Protein AF-A0A3D5NQ67-F1 (afdb_monomer_lite)

pLDDT: mean 92.61, std 6.02, range [69.06, 98.5]

Sequence (127 aa):
MDELKKEFERNEKLLGYKEVRGSGYIITMEDGQKKADEAENSMDSWLRIIHNEDMLKILNELRQNGAEAISINGQRVTETSEIFCSWAFISINGEKLPAPFVIKVIGDPEKLEAYVESEFNQLRNMK

Radius of gyration: 16.76 Å; chains: 1; bounding box: 39×32×56 Å

Foldseek 3Di:
DVVVVVVVVVVCVQVVVDDDDADDDKDWAFFADDDPPDDPPDPVNVVRADALVLVVQQVVLLVVLFFPWKDKPNHTDHPPWDFHDPPQFTQTNNDTHHDGIIMDTHGDHVSNVCSVPDPDGSSNVND

Structure (mmCIF, N/CA/C/O backbone):
data_AF-A0A3D5NQ67-F1
#
_entry.id   AF-A0A3D5NQ67-F1
#
loop_
_atom_site.group_PDB
_atom_site.id
_atom_site.type_symbol
_atom_site.label_atom_id
_atom_site.label_alt_id
_atom_site.label_comp_id
_atom_site.label_asym_id
_atom_site.label_entity_id
_atom_site.label_seq_id
_atom_site.pdbx_PDB_ins_code
_atom_site.Cartn_x
_atom_site.Cartn_y
_atom_site.Cartn_z
_atom_site.occupancy
_atom_site.B_iso_or_equiv
_atom_site.auth_seq_id
_atom_site.auth_comp_id
_atom_site.auth_asym_id
_atom_site.auth_atom_id
_atom_site.pdbx_PDB_model_num
ATOM 1 N N . MET A 1 1 ? -20.278 -5.235 29.812 1.00 76.00 1 MET A N 1
ATOM 2 C CA . MET A 1 1 ? -20.769 -5.730 28.504 1.00 76.00 1 MET A CA 1
ATOM 3 C C . MET A 1 1 ? -20.480 -4.751 27.375 1.00 76.00 1 MET A C 1
ATOM 5 O O . MET A 1 1 ? -19.985 -5.194 26.349 1.00 76.00 1 MET A O 1
ATOM 9 N N . ASP A 1 2 ? -20.722 -3.449 27.546 1.00 91.06 2 ASP A N 1
ATOM 10 C CA . ASP A 1 2 ? -20.473 -2.470 26.470 1.00 91.06 2 ASP A CA 1
ATOM 11 C C . ASP A 1 2 ? -18.989 -2.239 26.165 1.00 91.06 2 ASP A C 1
ATOM 13 O O . ASP A 1 2 ? -18.620 -2.055 25.010 1.00 91.06 2 ASP A O 1
ATOM 17 N N . GLU A 1 3 ? -18.125 -2.304 27.175 1.00 95.06 3 GLU A N 1
ATOM 18 C CA . GLU A 1 3 ? -16.675 -2.173 26.996 1.00 95.06 3 GLU A CA 1
ATOM 19 C C . GLU A 1 3 ? -16.085 -3.336 26.185 1.00 95.06 3 GLU A C 1
ATOM 21 O O . GLU A 1 3 ? -15.393 -3.102 25.199 1.00 95.06 3 GLU A O 1
ATOM 26 N N . LEU A 1 4 ? -16.488 -4.574 26.499 1.00 95.94 4 LEU A N 1
ATOM 27 C CA . LEU A 1 4 ? -16.096 -5.771 25.747 1.00 95.94 4 LEU A CA 1
ATOM 28 C C . LEU A 1 4 ? -16.526 -5.695 24.273 1.00 95.94 4 LEU A C 1
ATOM 30 O O . LEU A 1 4 ? -15.774 -6.084 23.386 1.00 95.94 4 LEU A O 1
ATOM 34 N N . LYS A 1 5 ? -17.725 -5.163 23.993 1.00 95.06 5 LYS A N 1
ATOM 35 C CA . LYS A 1 5 ? -18.191 -4.959 22.612 1.00 95.06 5 LYS A CA 1
ATOM 36 C C . LYS A 1 5 ? -17.327 -3.941 21.869 1.00 95.06 5 LYS A C 1
ATOM 38 O O . LYS A 1 5 ? -16.939 -4.199 20.736 1.00 95.06 5 LYS A O 1
ATOM 43 N N . LYS A 1 6 ? -17.000 -2.810 22.502 1.00 95.62 6 LYS A N 1
ATOM 44 C CA . LYS A 1 6 ? -16.129 -1.786 21.901 1.00 95.62 6 LYS A CA 1
ATOM 45 C C . LYS A 1 6 ? -14.733 -2.329 21.614 1.00 95.62 6 LYS A C 1
ATOM 47 O O . LYS A 1 6 ? -14.169 -2.037 20.563 1.00 95.62 6 LYS A O 1
ATOM 52 N N . GLU A 1 7 ? -14.183 -3.111 22.536 1.00 95.88 7 GLU A N 1
ATOM 53 C CA . GLU A 1 7 ? -12.881 -3.749 22.363 1.00 95.88 7 GLU A CA 1
ATOM 54 C C . GLU A 1 7 ? -12.901 -4.767 21.218 1.00 95.88 7 GLU A C 1
ATOM 56 O O . GLU A 1 7 ? -12.027 -4.733 20.355 1.00 95.88 7 GLU A O 1
ATOM 61 N N . PHE A 1 8 ? -13.939 -5.604 21.147 1.00 96.06 8 PHE A N 1
ATOM 62 C CA . PHE A 1 8 ? -14.126 -6.550 20.049 1.00 96.06 8 PHE A CA 1
ATOM 63 C C . PHE A 1 8 ? -14.170 -5.838 18.692 1.00 96.06 8 PHE A C 1
ATOM 65 O O . PHE A 1 8 ? -13.386 -6.158 17.8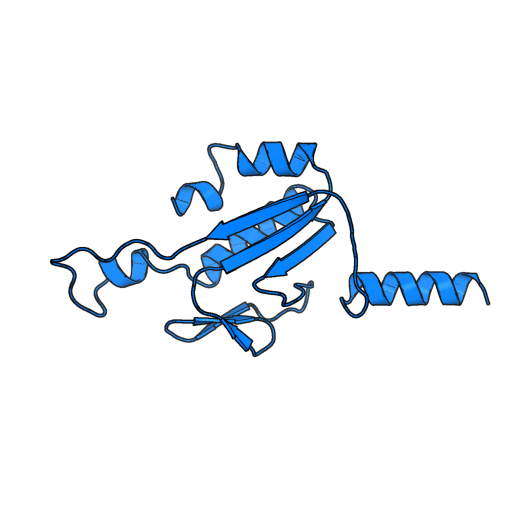03 1.00 96.06 8 PHE A O 1
ATOM 72 N N . GLU A 1 9 ? -15.000 -4.800 18.553 1.00 95.06 9 GLU A N 1
ATOM 73 C CA . GLU A 1 9 ? -15.085 -4.031 17.307 1.00 95.06 9 GLU A CA 1
ATOM 74 C C . GLU A 1 9 ? -13.773 -3.328 16.945 1.00 95.06 9 GLU A C 1
ATOM 76 O O . GLU A 1 9 ? -13.433 -3.209 15.765 1.00 95.06 9 GLU A O 1
ATOM 81 N N . ARG A 1 10 ? -13.034 -2.831 17.943 1.00 93.88 10 ARG A N 1
ATOM 82 C CA . ARG A 1 10 ? -11.708 -2.244 17.731 1.00 93.88 10 ARG A CA 1
ATOM 83 C C . ARG A 1 10 ? -10.743 -3.293 17.185 1.00 93.88 10 ARG A C 1
ATOM 85 O O . ARG A 1 10 ? -10.041 -3.013 16.216 1.00 93.88 10 ARG A O 1
ATOM 92 N N . ASN A 1 11 ? -10.735 -4.487 17.768 1.00 94.56 11 ASN A N 1
ATOM 93 C CA . ASN A 1 11 ? -9.862 -5.576 17.348 1.00 94.56 11 ASN A CA 1
ATOM 94 C C . ASN A 1 11 ? -10.212 -6.064 15.941 1.00 94.56 11 ASN A C 1
ATOM 96 O O . ASN A 1 11 ? -9.308 -6.231 15.130 1.00 94.56 11 ASN A O 1
ATOM 100 N N . GLU A 1 12 ? -11.495 -6.196 15.594 1.00 95.75 12 GLU A N 1
ATOM 101 C CA . GLU A 1 12 ? -11.903 -6.541 14.225 1.00 95.75 12 GLU A CA 1
ATOM 102 C C . GLU A 1 12 ? -11.399 -5.520 13.199 1.00 95.75 12 GLU A C 1
ATOM 104 O O . GLU A 1 12 ? -10.916 -5.895 12.131 1.00 95.75 12 GLU A O 1
ATOM 109 N N . LYS A 1 13 ? -11.461 -4.221 13.522 1.00 94.19 13 LYS A N 1
ATOM 110 C CA . LYS A 1 13 ? -10.923 -3.171 12.647 1.00 94.19 13 LYS A CA 1
ATOM 111 C C . LYS A 1 13 ? -9.408 -3.266 12.506 1.00 94.19 13 LYS A C 1
ATOM 113 O O . LYS A 1 13 ? -8.921 -3.102 11.390 1.00 94.19 13 LYS A O 1
ATOM 118 N N . LEU A 1 14 ? -8.674 -3.519 13.593 1.00 91.19 14 LEU A N 1
ATOM 119 C CA . LEU A 1 14 ? -7.208 -3.642 13.584 1.00 91.19 14 LEU A CA 1
ATOM 120 C C . LEU A 1 14 ? -6.740 -4.881 12.812 1.00 91.19 14 LEU A C 1
ATOM 122 O O . LEU A 1 14 ? -5.833 -4.787 11.990 1.00 91.19 14 LEU A O 1
ATOM 126 N N . LEU A 1 15 ? -7.408 -6.014 13.028 1.00 92.88 15 LEU A N 1
ATOM 127 C CA . LEU A 1 15 ? -7.124 -7.289 12.366 1.00 92.88 15 LEU A CA 1
ATOM 128 C C . LEU A 1 15 ? -7.627 -7.343 10.921 1.00 92.88 15 LEU A C 1
ATOM 130 O O . LEU A 1 15 ? -7.329 -8.291 10.204 1.00 92.88 15 LEU A O 1
ATOM 134 N N . GLY A 1 16 ? -8.382 -6.335 10.479 1.00 93.06 16 GLY A N 1
ATOM 135 C CA . GLY A 1 16 ? -8.865 -6.267 9.108 1.00 93.06 16 GLY A CA 1
ATOM 136 C C . GLY A 1 16 ? -10.137 -7.060 8.818 1.00 93.06 16 GLY A C 1
ATOM 137 O O . GLY A 1 16 ? -10.523 -7.150 7.659 1.00 93.06 16 GLY A O 1
ATOM 138 N N . TYR A 1 17 ? -10.813 -7.582 9.843 1.00 93.75 17 TYR A N 1
ATOM 139 C CA . TYR A 1 17 ? -12.069 -8.332 9.716 1.00 93.75 17 TYR A CA 1
ATOM 140 C C . TYR A 1 17 ? -13.311 -7.451 9.558 1.00 93.75 17 TYR A C 1
ATOM 142 O O . TYR A 1 17 ? -14.395 -7.954 9.273 1.00 93.75 17 TYR A O 1
ATOM 150 N N . LYS A 1 18 ? -13.166 -6.134 9.725 1.00 94.94 18 LYS A N 1
ATOM 151 C CA . LYS A 1 18 ? -14.249 -5.164 9.554 1.00 94.94 18 LYS A CA 1
ATOM 152 C C . LYS A 1 18 ? -13.855 -4.074 8.569 1.00 94.94 18 LYS A C 1
ATOM 154 O O . LYS A 1 18 ? -12.731 -3.567 8.606 1.00 94.94 18 LYS A O 1
ATOM 159 N N . GLU A 1 19 ? -14.807 -3.686 7.721 1.00 94.62 19 GLU A N 1
ATOM 160 C CA . GLU A 1 19 ? -14.645 -2.539 6.832 1.00 94.62 19 GLU A CA 1
ATOM 161 C C . GLU A 1 19 ? -14.398 -1.253 7.629 1.00 94.62 19 GLU A C 1
ATOM 163 O O . GLU A 1 19 ? -14.993 -1.007 8.684 1.00 94.62 19 GLU A O 1
ATOM 168 N N . VAL A 1 20 ? -13.527 -0.408 7.086 1.00 96.62 20 VAL A N 1
ATOM 169 C CA . VAL A 1 20 ? -13.190 0.905 7.635 1.00 96.62 20 VAL A CA 1
ATOM 170 C C . VAL A 1 20 ? -13.285 1.958 6.538 1.00 96.62 20 VAL A C 1
ATOM 172 O O . VAL A 1 20 ? -13.107 1.665 5.357 1.00 96.62 20 VAL A O 1
ATOM 175 N N . ARG A 1 21 ? -13.610 3.188 6.933 1.00 96.06 21 ARG A N 1
ATOM 176 C CA . ARG A 1 21 ? -13.737 4.347 6.046 1.00 96.06 21 ARG A CA 1
ATOM 177 C C . ARG A 1 21 ? -13.124 5.553 6.737 1.00 96.06 21 ARG A C 1
ATOM 179 O O . ARG A 1 21 ? -13.268 5.697 7.948 1.00 96.06 21 ARG A O 1
ATOM 186 N N . GLY A 1 22 ? -12.486 6.406 5.956 1.00 96.50 22 GLY A N 1
ATOM 187 C CA . GLY A 1 22 ? -11.830 7.616 6.424 1.00 96.50 22 GLY A CA 1
ATOM 188 C C . GLY A 1 22 ? -11.170 8.342 5.259 1.00 96.50 22 GLY A C 1
ATOM 189 O O . GLY A 1 22 ? -11.230 7.872 4.120 1.00 96.50 22 GLY A O 1
ATOM 190 N N . SER A 1 23 ? -10.574 9.489 5.553 1.00 97.50 23 SER A N 1
ATOM 191 C CA . SER A 1 23 ? -9.813 10.271 4.580 1.00 97.50 23 SER A CA 1
ATOM 192 C C . SER A 1 23 ? -8.481 9.600 4.251 1.00 97.50 23 SER A C 1
ATOM 194 O O . SER A 1 23 ? -7.926 8.872 5.072 1.00 97.50 23 SER A O 1
ATOM 196 N N . GLY A 1 24 ? -7.967 9.852 3.049 1.00 96.75 24 GLY A N 1
ATOM 197 C CA . GLY A 1 24 ? -6.665 9.359 2.620 1.00 96.75 24 GLY A CA 1
ATOM 198 C C . GLY A 1 24 ? -6.520 9.369 1.101 1.00 96.75 24 GLY A C 1
ATOM 199 O O . GLY A 1 24 ? -7.176 10.159 0.422 1.00 96.75 24 GLY A O 1
ATOM 200 N N . TYR A 1 25 ? -5.667 8.493 0.574 1.00 96.94 25 TYR A N 1
ATOM 201 C CA . TYR A 1 25 ? -5.229 8.519 -0.822 1.00 96.94 25 TYR A CA 1
ATOM 202 C C . TYR A 1 25 ? -5.464 7.184 -1.529 1.00 96.94 25 TYR A C 1
ATOM 204 O O . TYR A 1 25 ? -5.455 6.109 -0.924 1.00 96.94 25 TYR A O 1
ATOM 212 N N . ILE A 1 26 ? -5.645 7.268 -2.846 1.00 97.25 26 ILE A N 1
ATOM 213 C CA . ILE A 1 26 ? -5.587 6.123 -3.751 1.00 97.25 26 ILE A CA 1
ATOM 214 C C . ILE A 1 26 ? -4.349 6.314 -4.617 1.00 97.25 26 ILE A C 1
ATOM 216 O O . ILE A 1 26 ? -4.267 7.263 -5.392 1.00 97.25 26 ILE A O 1
ATOM 220 N N . ILE A 1 27 ? -3.391 5.411 -4.468 1.00 96.19 27 ILE A N 1
ATOM 221 C CA . ILE A 1 27 ? -2.125 5.411 -5.190 1.00 96.19 27 ILE A CA 1
ATOM 222 C C . ILE A 1 27 ? -2.176 4.238 -6.162 1.00 96.19 27 ILE A C 1
ATOM 224 O O . ILE A 1 27 ? -2.474 3.117 -5.760 1.00 96.19 27 ILE A O 1
ATOM 228 N N . THR A 1 28 ? -1.921 4.493 -7.441 1.00 96.50 28 THR A N 1
ATOM 229 C CA . THR A 1 28 ? -1.850 3.443 -8.465 1.00 96.50 28 THR A CA 1
ATOM 230 C C . THR A 1 28 ? -0.421 3.358 -8.964 1.00 96.50 28 THR A C 1
ATOM 232 O O . THR A 1 28 ? 0.158 4.385 -9.315 1.00 96.50 28 THR A O 1
ATOM 235 N N . MET A 1 29 ? 0.138 2.153 -8.968 1.00 93.75 29 MET A N 1
ATOM 236 C CA . MET A 1 29 ? 1.496 1.888 -9.432 1.00 93.75 29 MET A CA 1
ATOM 237 C C . MET A 1 29 ? 1.463 0.888 -10.573 1.00 93.75 29 MET A C 1
ATOM 239 O O . MET A 1 29 ? 0.773 -0.124 -10.478 1.00 93.75 29 MET A O 1
ATOM 243 N N . GLU A 1 30 ? 2.220 1.179 -11.617 1.00 93.38 30 GLU A N 1
ATOM 244 C CA . GLU A 1 30 ? 2.355 0.363 -12.818 1.00 93.38 30 GLU A CA 1
ATOM 245 C C . GLU A 1 30 ? 3.811 -0.071 -12.944 1.00 93.38 30 GLU A C 1
ATOM 247 O O . GLU A 1 30 ? 4.713 0.670 -12.542 1.00 93.38 30 GLU A O 1
ATOM 252 N N . ASP A 1 31 ? 4.039 -1.241 -13.531 1.00 91.25 31 ASP A N 1
ATOM 253 C CA . ASP A 1 31 ? 5.387 -1.619 -13.939 1.00 91.25 31 ASP A CA 1
ATOM 254 C C . ASP A 1 31 ? 5.898 -0.659 -15.028 1.00 91.25 31 ASP A C 1
ATOM 256 O O . ASP A 1 31 ? 5.141 -0.081 -15.818 1.00 91.25 31 ASP A O 1
ATOM 260 N N . GLY A 1 32 ? 7.215 -0.496 -15.088 1.00 87.88 32 GLY A N 1
ATOM 261 C CA . GLY A 1 32 ? 7.883 0.310 -16.097 1.00 87.88 32 GLY A CA 1
ATOM 262 C C . GLY A 1 32 ? 7.641 -0.224 -17.510 1.00 87.88 32 GLY A C 1
ATOM 263 O O . GLY A 1 32 ? 7.605 -1.429 -17.759 1.00 87.88 32 GLY A O 1
ATOM 264 N N . GLN A 1 33 ? 7.523 0.687 -18.479 1.00 84.94 33 GLN A N 1
ATOM 265 C CA . GLN A 1 33 ? 7.307 0.302 -19.873 1.00 84.94 33 GLN A CA 1
ATOM 266 C C . GLN A 1 33 ? 8.512 -0.455 -20.442 1.00 84.94 33 GLN A C 1
ATOM 268 O O . GLN A 1 33 ? 9.644 0.039 -20.406 1.00 84.94 33 GLN A O 1
ATOM 273 N N . LYS A 1 34 ? 8.245 -1.625 -21.032 1.00 79.50 34 LYS A N 1
ATOM 274 C CA . LYS A 1 34 ? 9.243 -2.414 -21.760 1.00 79.50 34 LYS A CA 1
ATOM 275 C C . LYS A 1 34 ? 9.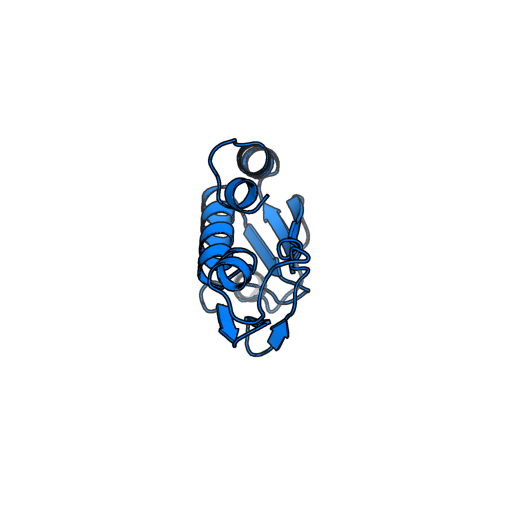788 -1.615 -22.946 1.00 79.50 34 LYS A C 1
ATOM 277 O O . LYS A 1 34 ? 9.017 -1.074 -23.743 1.00 79.50 34 LYS A O 1
ATOM 282 N N . LYS A 1 35 ? 11.112 -1.569 -23.100 1.00 80.25 35 LYS A N 1
ATOM 283 C CA . LYS A 1 35 ? 11.751 -0.974 -24.284 1.00 80.25 35 LYS A CA 1
ATOM 284 C C . LYS A 1 35 ? 11.764 -1.964 -25.451 1.00 80.25 35 LYS A C 1
ATOM 286 O O . LYS A 1 35 ? 11.798 -3.175 -25.263 1.00 80.25 35 LYS A O 1
ATOM 291 N N . ALA A 1 36 ? 11.727 -1.452 -26.681 1.00 78.25 36 ALA A N 1
ATOM 292 C CA . ALA A 1 36 ? 11.619 -2.284 -27.884 1.00 78.25 36 ALA A CA 1
ATOM 293 C C . ALA A 1 36 ? 12.819 -3.232 -28.093 1.00 78.25 36 ALA A C 1
ATOM 295 O O . ALA A 1 36 ? 12.667 -4.294 -28.690 1.00 78.25 36 ALA A O 1
ATOM 296 N N . ASP A 1 37 ? 13.995 -2.850 -27.600 1.00 81.44 37 ASP A N 1
ATOM 297 C CA . ASP A 1 37 ? 15.259 -3.589 -27.655 1.00 81.44 37 ASP A CA 1
ATOM 298 C C . ASP A 1 37 ? 15.524 -4.448 -26.407 1.00 81.44 37 ASP A C 1
ATOM 300 O O . ASP A 1 37 ? 16.557 -5.109 -26.299 1.00 81.44 37 ASP A O 1
ATOM 304 N N . GLU A 1 38 ? 14.586 -4.468 -25.462 1.00 76.44 38 GLU A N 1
ATOM 305 C CA . GLU A 1 38 ? 14.744 -5.157 -24.193 1.00 76.44 38 GLU A CA 1
ATOM 306 C C . GLU A 1 38 ? 14.500 -6.660 -24.330 1.00 76.44 38 GLU A C 1
ATOM 308 O O . GLU A 1 38 ? 13.378 -7.128 -24.566 1.00 76.44 38 GLU A O 1
ATOM 313 N N . ALA A 1 39 ? 15.573 -7.429 -24.140 1.00 78.62 39 ALA A N 1
ATOM 314 C CA . ALA A 1 39 ? 15.494 -8.878 -24.067 1.00 78.62 39 ALA A CA 1
ATOM 315 C C . ALA A 1 39 ? 14.622 -9.315 -22.878 1.00 78.62 39 ALA A C 1
ATOM 317 O O . ALA A 1 39 ? 14.702 -8.752 -21.780 1.00 78.62 39 ALA A O 1
ATOM 318 N N . GLU A 1 40 ? 13.807 -10.349 -23.092 1.00 73.81 40 GLU A N 1
ATOM 319 C CA . GLU A 1 40 ? 13.037 -10.979 -22.018 1.00 73.81 40 GLU A CA 1
ATOM 320 C C . GLU A 1 40 ? 13.975 -11.563 -20.958 1.00 73.81 40 GLU A C 1
ATOM 322 O O . GLU A 1 40 ? 15.001 -12.160 -21.285 1.00 73.81 40 GLU A O 1
ATOM 327 N N . ASN A 1 41 ? 13.615 -11.390 -19.682 1.00 78.06 41 ASN A N 1
ATOM 328 C CA . ASN A 1 41 ? 14.416 -11.804 -18.524 1.00 78.06 41 ASN A CA 1
ATOM 329 C C . ASN A 1 41 ? 15.804 -11.135 -18.432 1.00 78.06 41 ASN A C 1
ATOM 331 O O . ASN A 1 41 ? 16.718 -11.678 -17.811 1.00 78.06 41 ASN A O 1
ATOM 335 N N . SER A 1 42 ? 15.980 -9.961 -19.046 1.00 85.25 42 SER A N 1
ATOM 336 C CA . SER A 1 42 ? 17.168 -9.130 -18.833 1.00 85.25 42 SER A CA 1
ATOM 337 C C . SER A 1 42 ? 17.149 -8.446 -17.461 1.00 85.25 42 SER A C 1
ATOM 339 O O . SER A 1 42 ? 16.103 -8.306 -16.826 1.00 85.25 42 SER A O 1
ATOM 341 N N . MET A 1 43 ? 18.318 -7.971 -17.020 1.00 84.12 43 MET A N 1
ATOM 342 C CA . MET A 1 43 ? 18.430 -7.141 -15.815 1.00 84.12 43 MET A CA 1
ATOM 343 C C . MET A 1 43 ? 17.585 -5.865 -15.929 1.00 84.12 43 MET A C 1
ATOM 345 O O . MET A 1 43 ? 16.953 -5.462 -14.959 1.00 84.12 43 MET A O 1
ATOM 349 N N . ASP A 1 44 ? 17.527 -5.263 -17.119 1.00 83.88 44 ASP A N 1
ATOM 350 C CA . ASP A 1 44 ? 16.690 -4.087 -17.369 1.00 83.88 44 ASP A CA 1
ATOM 351 C C . ASP A 1 44 ? 15.206 -4.401 -17.136 1.00 83.88 44 ASP A C 1
ATOM 353 O O . ASP A 1 44 ? 14.513 -3.623 -16.480 1.00 83.88 44 ASP A O 1
ATOM 357 N N . SER A 1 45 ? 14.750 -5.580 -17.579 1.00 81.88 45 SER A N 1
ATOM 358 C CA . SER A 1 45 ? 13.354 -6.000 -17.413 1.00 81.88 45 SER A CA 1
ATOM 359 C C . SER A 1 45 ? 13.034 -6.263 -15.953 1.00 81.88 45 SER A C 1
ATOM 361 O O . SER A 1 45 ? 11.929 -5.963 -15.515 1.00 81.88 45 SER A O 1
ATOM 363 N N . TRP A 1 46 ? 13.996 -6.793 -15.195 1.00 85.06 46 TRP A N 1
ATOM 364 C CA . TRP A 1 46 ? 13.867 -6.978 -13.754 1.00 85.06 46 TRP A CA 1
ATOM 365 C C . TRP A 1 46 ? 13.753 -5.639 -13.018 1.00 85.06 46 TRP A C 1
ATOM 367 O O . TRP A 1 46 ? 12.887 -5.493 -12.164 1.00 85.06 46 TRP A O 1
ATOM 377 N N . LEU A 1 47 ? 14.583 -4.649 -13.362 1.00 86.50 47 LEU A N 1
ATOM 378 C CA . LEU A 1 47 ? 14.592 -3.326 -12.720 1.00 86.50 47 LEU A CA 1
ATOM 379 C C . LEU A 1 47 ? 13.349 -2.476 -13.023 1.00 86.50 47 LEU A C 1
ATOM 381 O O . LEU A 1 47 ? 13.118 -1.482 -12.341 1.00 86.50 47 LEU A O 1
ATOM 385 N N . ARG A 1 48 ? 12.571 -2.833 -14.050 1.00 87.06 48 ARG A N 1
ATOM 386 C CA . ARG A 1 48 ? 11.324 -2.145 -14.413 1.00 87.06 48 ARG A CA 1
ATOM 387 C C . ARG A 1 48 ? 10.091 -2.689 -13.704 1.00 87.06 48 ARG A C 1
ATOM 389 O O . ARG A 1 48 ? 9.065 -2.022 -13.726 1.00 87.06 48 ARG A O 1
ATOM 396 N N . ILE A 1 49 ? 10.167 -3.876 -13.115 1.00 89.81 49 ILE A N 1
ATOM 397 C CA . ILE A 1 49 ? 9.031 -4.493 -12.429 1.00 89.81 49 ILE A CA 1
ATOM 398 C C . ILE A 1 49 ? 9.046 -4.061 -10.965 1.00 89.81 49 ILE A C 1
ATOM 400 O O . ILE A 1 49 ? 10.107 -3.963 -10.350 1.00 89.81 49 ILE A O 1
ATOM 404 N N . ILE A 1 50 ? 7.868 -3.813 -10.403 1.00 92.75 50 ILE A N 1
ATOM 405 C CA . ILE A 1 50 ? 7.709 -3.547 -8.976 1.00 92.75 50 ILE A CA 1
ATOM 406 C C . ILE A 1 50 ? 7.925 -4.852 -8.205 1.00 92.75 50 ILE A C 1
ATOM 408 O O . ILE A 1 50 ? 7.189 -5.824 -8.391 1.00 92.75 50 ILE A O 1
ATOM 412 N N . HIS A 1 51 ? 8.895 -4.863 -7.290 1.00 93.88 51 HIS A N 1
ATOM 413 C CA . HIS A 1 51 ? 9.173 -6.026 -6.445 1.00 93.88 51 HIS A CA 1
ATOM 414 C C . HIS A 1 51 ? 8.514 -5.915 -5.069 1.00 93.88 51 HIS A C 1
ATOM 416 O O . HIS A 1 51 ? 8.026 -4.863 -4.641 1.00 93.88 51 HIS A O 1
ATOM 422 N N . ASN A 1 52 ? 8.507 -7.025 -4.329 1.00 94.75 52 ASN A N 1
ATOM 423 C CA . ASN A 1 52 ? 7.985 -7.060 -2.963 1.00 94.75 52 ASN A CA 1
ATOM 424 C C . ASN A 1 52 ? 8.758 -6.114 -2.033 1.00 94.75 52 ASN A C 1
ATOM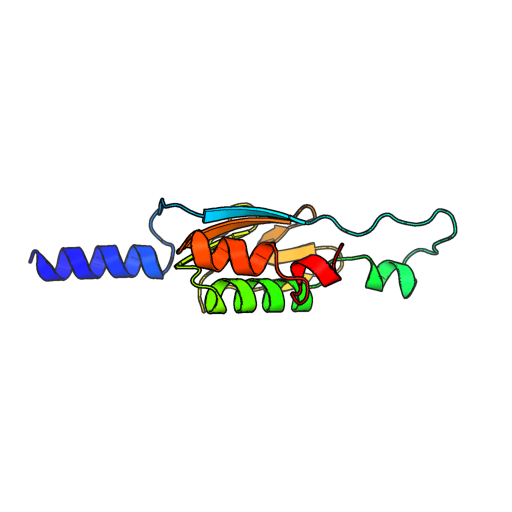 426 O O . ASN A 1 52 ? 8.147 -5.534 -1.139 1.00 94.75 52 ASN A O 1
ATOM 430 N N . GLU A 1 53 ? 10.066 -5.922 -2.229 1.00 94.81 53 GLU A N 1
ATOM 431 C CA . GLU A 1 53 ? 10.846 -4.976 -1.426 1.00 94.81 53 GLU A CA 1
ATOM 432 C C . GLU A 1 53 ? 10.362 -3.535 -1.613 1.00 94.81 53 GLU A C 1
ATOM 434 O O . GLU A 1 53 ? 10.290 -2.787 -0.636 1.00 94.81 53 GLU A O 1
ATOM 439 N N . ASP A 1 54 ? 9.996 -3.146 -2.837 1.00 95.44 54 ASP A N 1
ATOM 440 C CA . ASP A 1 54 ? 9.467 -1.811 -3.126 1.00 95.44 54 ASP A CA 1
ATOM 441 C C . ASP A 1 54 ? 8.112 -1.622 -2.447 1.00 95.44 54 ASP A C 1
ATOM 443 O O . ASP A 1 54 ? 7.888 -0.622 -1.760 1.00 95.44 54 ASP A O 1
ATOM 447 N N . MET A 1 55 ? 7.244 -2.633 -2.546 1.00 95.94 55 MET A N 1
ATOM 448 C CA . MET A 1 55 ? 5.950 -2.637 -1.869 1.00 95.94 55 MET A CA 1
ATOM 449 C C . MET A 1 55 ? 6.109 -2.523 -0.346 1.00 95.94 55 MET A C 1
ATOM 451 O O . MET A 1 55 ? 5.435 -1.715 0.291 1.00 95.94 55 MET A O 1
ATOM 455 N N . LEU A 1 56 ? 7.026 -3.286 0.256 1.00 96.56 56 LEU A N 1
ATOM 456 C CA . LEU A 1 56 ? 7.293 -3.242 1.696 1.00 96.56 56 LEU A CA 1
ATOM 457 C C . LEU A 1 56 ? 7.817 -1.872 2.146 1.00 96.56 56 LEU A C 1
ATOM 459 O O . LEU A 1 56 ? 7.382 -1.372 3.185 1.00 96.56 56 LEU A O 1
ATOM 463 N N . LYS A 1 57 ? 8.709 -1.241 1.371 1.00 96.81 57 LYS A N 1
ATOM 464 C CA . LYS A 1 57 ? 9.175 0.128 1.644 1.00 96.81 57 LYS A CA 1
ATOM 465 C C . LYS A 1 57 ? 8.018 1.120 1.618 1.00 96.81 57 LYS A C 1
ATOM 467 O O . LYS A 1 57 ? 7.839 1.839 2.594 1.00 96.81 57 LYS A O 1
ATOM 472 N N . ILE A 1 58 ? 7.187 1.094 0.575 1.00 96.69 58 ILE A N 1
ATOM 473 C CA . ILE A 1 58 ? 6.028 1.991 0.449 1.00 96.69 58 ILE A CA 1
ATOM 474 C C . ILE A 1 58 ? 5.065 1.806 1.622 1.00 96.69 58 ILE A C 1
ATOM 476 O O . ILE A 1 58 ? 4.627 2.783 2.223 1.00 96.69 58 ILE A O 1
ATOM 480 N N . LEU A 1 59 ? 4.753 0.562 1.991 1.00 97.19 59 LEU A N 1
ATOM 481 C CA . LEU A 1 59 ? 3.886 0.270 3.133 1.00 97.19 59 LEU A CA 1
ATOM 482 C C . LEU A 1 59 ? 4.460 0.808 4.449 1.00 97.19 59 LEU A C 1
ATOM 484 O O . LEU A 1 59 ? 3.719 1.344 5.274 1.00 97.19 59 LEU A O 1
ATOM 488 N N . ASN A 1 60 ? 5.770 0.678 4.654 1.00 96.62 60 ASN A N 1
ATOM 489 C CA . ASN A 1 60 ? 6.441 1.203 5.840 1.00 96.62 60 ASN A CA 1
ATOM 490 C C . ASN A 1 60 ? 6.459 2.732 5.859 1.00 96.62 60 ASN A C 1
ATOM 492 O O . ASN A 1 60 ? 6.175 3.325 6.895 1.00 96.62 60 ASN A O 1
ATOM 496 N N . GLU A 1 61 ? 6.741 3.369 4.727 1.00 97.38 61 GLU A N 1
ATOM 497 C CA . GLU A 1 61 ? 6.729 4.824 4.595 1.00 97.38 61 GLU A CA 1
ATOM 498 C C . GLU A 1 61 ? 5.317 5.389 4.815 1.00 97.38 61 GLU A C 1
ATOM 500 O O . GLU A 1 61 ? 5.151 6.345 5.571 1.00 97.38 61 GLU A O 1
ATOM 505 N N . LEU A 1 62 ? 4.275 4.754 4.269 1.00 97.62 62 LEU A N 1
ATOM 506 C CA . LEU A 1 62 ? 2.881 5.124 4.537 1.00 97.62 62 LEU A CA 1
ATOM 507 C C . LEU A 1 62 ? 2.549 5.036 6.035 1.00 97.62 62 LEU A C 1
ATOM 509 O O . LEU A 1 62 ? 1.987 5.977 6.595 1.00 97.62 62 LEU A O 1
ATOM 513 N N . ARG A 1 63 ? 2.930 3.941 6.710 1.00 96.44 63 ARG A N 1
ATOM 514 C CA . ARG A 1 63 ? 2.742 3.784 8.167 1.00 96.44 63 ARG A CA 1
ATOM 515 C C . ARG A 1 63 ? 3.480 4.862 8.962 1.00 96.44 63 ARG A C 1
ATOM 517 O O . ARG A 1 63 ? 2.904 5.442 9.879 1.00 96.44 63 ARG A O 1
ATOM 524 N N . GLN A 1 64 ? 4.729 5.162 8.599 1.00 96.50 64 GLN A N 1
ATOM 525 C CA . GLN A 1 64 ? 5.516 6.229 9.232 1.00 96.50 64 GLN A CA 1
ATOM 526 C C . GLN A 1 64 ? 4.853 7.603 9.075 1.00 96.50 64 GLN A C 1
ATOM 528 O O . GLN A 1 64 ? 4.942 8.433 9.978 1.00 96.50 64 GLN A O 1
ATOM 533 N N . ASN A 1 65 ? 4.132 7.813 7.973 1.00 97.00 65 ASN A N 1
ATOM 534 C CA . ASN A 1 65 ? 3.420 9.049 7.663 1.00 97.00 65 ASN A CA 1
ATOM 535 C C . ASN A 1 65 ? 1.927 9.005 8.033 1.00 97.00 65 ASN A C 1
ATOM 537 O O . ASN A 1 65 ? 1.119 9.744 7.480 1.00 97.00 65 ASN A O 1
ATOM 541 N N . GLY A 1 66 ? 1.550 8.181 9.016 1.00 95.62 66 GLY A N 1
ATOM 542 C CA . GLY A 1 66 ? 0.227 8.253 9.640 1.00 95.62 66 GLY A CA 1
ATOM 543 C C . GLY A 1 66 ? -0.871 7.447 8.949 1.00 95.62 66 GLY A C 1
ATOM 544 O O . GLY A 1 66 ? -2.047 7.722 9.182 1.00 95.62 66 GLY A O 1
ATOM 545 N N . ALA A 1 67 ? -0.520 6.453 8.128 1.00 97.75 67 ALA A N 1
ATOM 546 C CA . ALA A 1 67 ? -1.490 5.478 7.643 1.00 97.75 67 ALA A CA 1
ATOM 547 C C . ALA A 1 67 ? -2.072 4.638 8.795 1.00 97.75 67 ALA A C 1
ATOM 549 O O . ALA A 1 67 ? -1.344 4.000 9.554 1.00 97.75 67 ALA A O 1
ATOM 550 N N . GLU A 1 68 ? -3.399 4.595 8.878 1.00 96.38 68 GLU A N 1
ATOM 551 C CA . GLU A 1 68 ? -4.176 3.835 9.863 1.00 96.38 68 GLU A CA 1
ATOM 552 C C . GLU A 1 68 ? -4.735 2.527 9.286 1.00 96.38 68 GLU A C 1
ATOM 554 O O . GLU A 1 68 ? -4.913 1.539 10.001 1.00 96.38 68 GLU A O 1
ATOM 559 N N . ALA A 1 69 ? -5.029 2.504 7.984 1.00 97.75 69 ALA A N 1
ATOM 560 C CA . ALA A 1 69 ? -5.444 1.303 7.273 1.00 97.75 69 ALA A CA 1
ATOM 561 C C . ALA A 1 69 ? -4.969 1.349 5.822 1.00 97.75 69 ALA A C 1
ATOM 563 O O . ALA A 1 69 ? -5.052 2.385 5.166 1.00 97.75 69 ALA A O 1
ATOM 564 N N . ILE A 1 70 ? -4.500 0.209 5.316 1.00 98.25 70 ILE A N 1
ATOM 565 C CA . ILE A 1 70 ? -3.998 0.077 3.948 1.00 98.25 70 ILE A CA 1
ATOM 566 C C . ILE A 1 70 ? -4.640 -1.148 3.295 1.00 98.25 70 ILE A C 1
ATOM 568 O O . ILE A 1 70 ? -4.819 -2.188 3.932 1.00 98.25 70 ILE A O 1
ATOM 572 N N . SER A 1 71 ? -4.982 -1.036 2.015 1.00 98.12 71 SER A N 1
ATOM 573 C CA . SER A 1 71 ? -5.324 -2.183 1.174 1.00 98.12 71 SER A CA 1
ATOM 574 C C . SER A 1 71 ? -4.618 -2.102 -0.170 1.00 98.12 71 SER A C 1
ATOM 576 O O . SER A 1 71 ? -4.453 -1.003 -0.695 1.00 98.12 71 SER A O 1
ATOM 578 N N . ILE A 1 72 ? -4.245 -3.252 -0.727 1.00 98.06 72 ILE A N 1
ATOM 579 C CA . ILE A 1 72 ? -3.644 -3.372 -2.059 1.00 98.06 72 ILE A CA 1
ATOM 580 C C . ILE A 1 72 ? -4.555 -4.268 -2.895 1.00 98.06 72 ILE A C 1
ATOM 582 O O . ILE A 1 72 ? -4.835 -5.397 -2.504 1.00 98.06 72 ILE A O 1
ATOM 586 N N . ASN A 1 73 ? -5.084 -3.750 -4.004 1.00 96.88 73 ASN A N 1
ATOM 587 C CA . ASN A 1 73 ? -6.048 -4.438 -4.880 1.00 96.88 73 ASN A CA 1
ATOM 588 C C . ASN A 1 73 ? -7.223 -5.076 -4.107 1.00 96.88 73 ASN A C 1
ATOM 590 O O . ASN A 1 73 ? -7.719 -6.143 -4.453 1.00 96.88 73 ASN A O 1
ATOM 594 N N . GLY A 1 74 ? -7.669 -4.415 -3.033 1.00 95.25 74 GLY A N 1
ATOM 595 C CA . GLY A 1 74 ? -8.756 -4.887 -2.170 1.00 95.25 74 GLY A CA 1
ATOM 596 C C . GLY A 1 74 ? -8.333 -5.827 -1.036 1.00 95.25 74 GLY A C 1
ATOM 597 O O . GLY A 1 74 ? -9.130 -6.045 -0.128 1.00 95.25 74 GLY A O 1
ATOM 598 N N . GLN A 1 75 ? -7.090 -6.314 -1.014 1.00 96.69 75 GLN A N 1
ATOM 599 C CA . GLN A 1 75 ? -6.557 -7.103 0.096 1.00 96.69 75 GLN A CA 1
ATOM 600 C C . GLN A 1 75 ? -6.161 -6.188 1.252 1.00 96.69 75 GLN A C 1
ATOM 602 O O . GLN A 1 75 ? -5.329 -5.293 1.089 1.00 96.69 75 GLN A O 1
ATOM 607 N N . ARG A 1 76 ? -6.759 -6.396 2.429 1.00 97.06 76 ARG A N 1
ATOM 608 C CA . ARG A 1 76 ? -6.409 -5.653 3.644 1.00 97.06 76 ARG A CA 1
ATOM 609 C C . ARG A 1 76 ? -4.996 -6.033 4.084 1.00 97.06 76 ARG A C 1
ATOM 611 O O . ARG A 1 76 ? -4.707 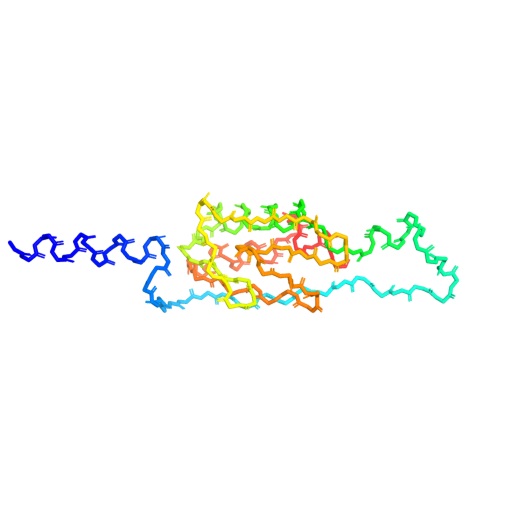-7.209 4.296 1.00 97.06 76 ARG A O 1
ATOM 618 N N . VAL A 1 77 ? -4.146 -5.023 4.250 1.00 97.62 77 VAL A N 1
ATOM 619 C CA . VAL A 1 77 ? -2.792 -5.183 4.779 1.00 97.62 77 VAL A CA 1
ATOM 620 C C . VAL A 1 77 ? -2.825 -4.945 6.285 1.00 97.62 77 VAL A C 1
ATOM 622 O O . VAL A 1 77 ? -3.339 -3.927 6.760 1.00 97.62 77 VAL A O 1
ATOM 625 N N . THR A 1 78 ? -2.290 -5.901 7.033 1.00 96.12 78 THR A N 1
ATOM 626 C CA . THR A 1 78 ? -2.080 -5.830 8.481 1.00 96.12 78 THR A CA 1
ATOM 627 C C . THR A 1 78 ? -0.607 -6.093 8.799 1.00 96.12 78 THR A C 1
ATOM 629 O O . THR A 1 78 ? 0.223 -6.263 7.904 1.00 96.12 78 THR A O 1
ATOM 632 N N . GLU A 1 79 ? -0.256 -6.114 10.082 1.00 91.69 79 GLU A N 1
ATOM 633 C CA . GLU A 1 79 ? 1.116 -6.377 10.538 1.00 91.69 79 GLU A CA 1
ATOM 634 C C . GLU A 1 79 ? 1.595 -7.806 10.246 1.00 91.69 79 GLU A C 1
ATOM 636 O O . GLU A 1 79 ? 2.794 -8.063 10.217 1.00 91.69 79 GLU A O 1
ATOM 641 N N . THR A 1 80 ? 0.670 -8.736 10.008 1.00 93.44 80 THR A N 1
ATOM 642 C CA . THR A 1 80 ? 0.969 -10.145 9.712 1.00 93.44 80 THR A CA 1
ATOM 643 C C . THR A 1 80 ? 0.625 -10.528 8.276 1.00 93.44 80 THR A C 1
ATOM 645 O O . THR A 1 80 ? 0.562 -11.716 7.966 1.00 93.44 80 THR A O 1
ATOM 648 N N . SER A 1 81 ? 0.344 -9.550 7.410 1.00 96.19 81 SER A N 1
ATOM 649 C CA . SER A 1 81 ? 0.052 -9.817 6.003 1.00 96.19 81 SER A CA 1
ATOM 650 C C . SER A 1 81 ? 1.282 -10.346 5.277 1.00 96.19 81 SER A C 1
ATOM 652 O O . SER A 1 81 ? 2.387 -9.827 5.429 1.00 96.19 81 SER A O 1
ATOM 654 N N . GLU A 1 82 ? 1.072 -11.359 4.443 1.00 95.56 82 GLU A N 1
ATOM 655 C CA . GLU A 1 82 ? 2.079 -11.817 3.490 1.00 95.56 82 GLU A CA 1
ATOM 656 C C . GLU A 1 82 ? 2.217 -10.778 2.374 1.00 95.56 82 GLU A C 1
ATOM 658 O O . GLU A 1 82 ? 1.206 -10.362 1.813 1.00 95.56 82 GLU A O 1
ATOM 663 N N . ILE A 1 83 ? 3.455 -10.401 2.046 1.00 96.56 83 ILE A N 1
ATOM 664 C CA . ILE A 1 83 ? 3.822 -9.641 0.846 1.00 96.56 83 ILE A CA 1
ATOM 665 C C . ILE A 1 83 ? 5.066 -10.318 0.262 1.00 96.56 83 ILE A C 1
ATOM 667 O O . ILE A 1 83 ? 6.158 -10.190 0.818 1.00 96.56 83 ILE A O 1
ATOM 671 N N . PHE A 1 84 ? 4.907 -11.079 -0.820 1.00 95.38 84 PHE A N 1
ATOM 672 C CA . PHE A 1 84 ? 5.968 -11.950 -1.335 1.00 95.38 84 PHE A CA 1
ATOM 673 C C . PHE A 1 84 ? 6.061 -11.921 -2.863 1.00 95.38 84 PHE A C 1
ATOM 675 O O . PHE A 1 84 ? 5.041 -11.947 -3.547 1.00 95.38 84 PHE A O 1
ATOM 682 N N . CYS A 1 85 ? 7.275 -11.898 -3.421 1.00 92.12 85 CYS A N 1
ATOM 683 C CA . CYS A 1 85 ? 7.458 -11.952 -4.872 1.00 92.12 85 CYS A CA 1
ATOM 684 C C . CYS A 1 85 ? 7.263 -13.379 -5.393 1.00 92.12 85 CYS A C 1
ATOM 686 O O . CYS A 1 85 ? 7.960 -14.319 -5.016 1.00 92.12 85 CYS A O 1
ATOM 688 N N . SER A 1 86 ? 6.292 -13.538 -6.288 1.00 88.25 86 SER A N 1
ATOM 689 C CA . SER A 1 86 ? 5.925 -14.793 -6.936 1.00 88.25 86 SER A CA 1
ATOM 690 C C . SER A 1 86 ? 6.164 -14.687 -8.443 1.00 88.25 86 SER A C 1
ATOM 692 O O . SER A 1 86 ? 5.242 -14.797 -9.254 1.00 88.25 86 SER A O 1
ATOM 694 N N . TRP A 1 87 ? 7.431 -14.486 -8.814 1.00 82.06 87 TRP A N 1
ATOM 695 C CA . TRP A 1 87 ? 7.886 -14.311 -10.196 1.00 82.06 87 TRP A CA 1
ATOM 696 C C . TRP A 1 87 ? 7.366 -13.003 -10.822 1.00 82.06 87 TRP A C 1
ATOM 698 O O . TRP A 1 87 ? 7.904 -11.952 -10.506 1.00 82.06 87 TRP A O 1
ATOM 708 N N . ALA A 1 88 ? 6.326 -13.039 -11.660 1.00 79.88 88 ALA A N 1
ATOM 709 C CA . ALA A 1 88 ? 5.738 -11.841 -12.287 1.00 79.88 88 ALA A CA 1
ATOM 710 C C . ALA A 1 88 ? 4.582 -11.220 -11.482 1.00 79.88 88 ALA A C 1
ATOM 712 O O . ALA A 1 88 ? 3.900 -10.323 -11.966 1.00 79.88 88 ALA A O 1
ATOM 713 N N . PHE A 1 89 ? 4.314 -11.732 -10.282 1.00 89.56 89 PHE A N 1
ATOM 714 C CA . PHE A 1 89 ? 3.223 -11.273 -9.427 1.00 89.56 89 PHE A CA 1
ATOM 715 C C . PHE A 1 89 ? 3.742 -11.002 -8.024 1.00 89.56 89 PHE A C 1
ATOM 717 O O . PHE A 1 89 ? 4.654 -11.686 -7.555 1.00 89.56 89 PHE A O 1
ATOM 724 N N . ILE A 1 90 ? 3.078 -10.100 -7.309 1.00 95.06 90 ILE A N 1
ATOM 725 C CA . ILE A 1 90 ? 3.224 -10.006 -5.857 1.00 95.06 90 ILE A CA 1
ATOM 726 C C . ILE A 1 90 ? 2.064 -10.778 -5.224 1.00 95.06 90 ILE A C 1
ATOM 728 O O . ILE A 1 90 ? 0.897 -10.532 -5.524 1.00 95.06 90 ILE A O 1
ATOM 732 N N . SER A 1 91 ? 2.396 -11.744 -4.371 1.00 95.88 91 SER A N 1
ATOM 733 C CA . SER A 1 91 ? 1.447 -12.455 -3.517 1.00 95.88 91 SER A CA 1
ATOM 734 C C . SER A 1 91 ? 1.114 -11.589 -2.308 1.00 95.88 91 SER A C 1
ATOM 736 O O . SER A 1 91 ? 2.026 -11.148 -1.601 1.00 95.88 91 SER A O 1
ATOM 738 N N . ILE A 1 92 ? -0.175 -11.342 -2.077 1.00 96.56 92 ILE A N 1
ATOM 739 C CA . ILE A 1 92 ? -0.680 -10.610 -0.915 1.00 96.56 92 ILE A CA 1
ATOM 740 C C . ILE A 1 92 ? -1.740 -11.461 -0.231 1.00 96.56 92 ILE A C 1
ATOM 742 O O . ILE A 1 92 ? -2.796 -11.715 -0.806 1.00 96.56 92 ILE A O 1
ATOM 746 N N . ASN A 1 93 ? -1.460 -11.894 1.001 1.00 94.94 93 ASN A N 1
ATOM 747 C CA . ASN A 1 93 ? -2.307 -12.833 1.750 1.00 94.94 93 ASN A CA 1
ATOM 748 C C . ASN A 1 93 ? -2.676 -14.096 0.929 1.00 94.94 93 ASN A C 1
ATOM 750 O O . ASN A 1 93 ? -3.826 -14.533 0.942 1.00 94.94 93 ASN A O 1
ATOM 754 N N . GLY A 1 94 ? -1.715 -14.657 0.189 1.00 94.38 94 GLY A N 1
ATOM 755 C CA . GLY A 1 94 ? -1.904 -15.819 -0.687 1.00 94.38 94 GLY A CA 1
ATOM 756 C C . GLY A 1 94 ? -2.498 -15.535 -2.075 1.00 94.38 94 GLY A C 1
ATOM 757 O O . GLY A 1 94 ? -2.510 -16.437 -2.914 1.00 94.38 94 GLY A O 1
ATOM 758 N N . GLU A 1 95 ? -2.955 -14.311 -2.354 1.00 95.50 95 GLU A N 1
ATOM 759 C CA . GLU A 1 95 ? -3.512 -13.927 -3.657 1.00 95.50 95 GLU A CA 1
ATOM 760 C C . GLU A 1 95 ? -2.434 -13.342 -4.573 1.00 95.50 95 GLU A C 1
ATOM 762 O O . GLU A 1 95 ? -1.758 -12.378 -4.214 1.00 95.50 95 GLU A O 1
ATOM 767 N N . LYS A 1 96 ? -2.288 -13.887 -5.786 1.00 95.12 96 LYS A N 1
ATOM 768 C CA . LYS A 1 96 ? -1.317 -13.398 -6.779 1.00 95.12 96 LYS A CA 1
ATOM 769 C C . LYS A 1 96 ? -1.884 -12.212 -7.546 1.00 95.12 96 LYS A C 1
ATOM 771 O O . LYS A 1 96 ? -2.818 -12.367 -8.330 1.00 95.12 96 LYS A O 1
ATOM 776 N N . LEU A 1 97 ? -1.281 -11.046 -7.359 1.00 94.50 97 LEU A N 1
ATOM 777 C CA . LEU A 1 97 ? -1.746 -9.794 -7.938 1.00 94.50 97 LEU A CA 1
ATOM 778 C C . LEU A 1 97 ? -0.729 -9.272 -8.966 1.00 94.50 97 LEU A C 1
ATOM 780 O O . LEU A 1 97 ? 0.448 -9.120 -8.621 1.00 94.50 97 LEU A O 1
ATOM 784 N N . PRO A 1 98 ? -1.148 -9.021 -10.221 1.00 92.56 98 PRO A N 1
ATOM 785 C CA . PRO A 1 98 ? -0.326 -8.310 -11.192 1.00 92.56 98 PRO A CA 1
ATOM 786 C C . PRO A 1 98 ? -0.414 -6.797 -10.973 1.00 92.56 98 PRO A C 1
ATOM 788 O O . PRO A 1 98 ? -1.369 -6.307 -10.360 1.00 92.56 98 PRO A O 1
ATOM 791 N N . ALA A 1 99 ? 0.537 -6.060 -11.547 1.00 92.75 99 ALA A N 1
ATOM 792 C CA . ALA A 1 99 ? 0.364 -4.632 -11.774 1.00 92.75 99 ALA A CA 1
ATOM 793 C C . ALA A 1 99 ? -0.845 -4.369 -12.715 1.00 92.75 99 ALA A C 1
ATOM 795 O O . ALA A 1 99 ? -1.138 -5.206 -13.580 1.00 92.75 99 ALA A O 1
ATOM 796 N N . PRO A 1 100 ? -1.567 -3.242 -12.562 1.00 95.38 100 PRO A N 1
ATOM 797 C CA . PRO A 1 100 ? -1.339 -2.194 -11.571 1.00 95.38 100 PRO A CA 1
ATOM 798 C C . PRO A 1 100 ? -1.671 -2.586 -10.130 1.00 95.38 100 PRO A C 1
ATOM 800 O O . PRO A 1 100 ? -2.663 -3.261 -9.839 1.00 95.38 100 PRO A O 1
ATOM 803 N N . PHE A 1 101 ? -0.880 -2.047 -9.204 1.00 96.38 101 PHE A N 1
ATOM 804 C CA . PHE A 1 101 ? -1.152 -2.104 -7.775 1.00 96.38 101 PHE A CA 1
ATOM 805 C C . PHE A 1 101 ? -1.881 -0.836 -7.328 1.00 96.38 101 PHE A C 1
ATOM 807 O O . PHE A 1 101 ? -1.315 0.256 -7.290 1.00 96.38 101 PHE A O 1
ATOM 814 N N . VAL A 1 102 ? -3.152 -0.989 -6.971 1.00 97.88 102 VAL A N 1
ATOM 815 C CA . VAL A 1 102 ? -4.007 0.051 -6.402 1.00 97.88 102 VAL A CA 1
ATOM 816 C C . VAL A 1 102 ? -3.933 -0.031 -4.883 1.00 97.88 102 VAL A C 1
ATOM 818 O O . VAL A 1 102 ? -4.581 -0.869 -4.248 1.00 97.88 102 VAL A O 1
ATOM 821 N N . ILE A 1 103 ? -3.155 0.873 -4.302 1.00 98.06 103 ILE A N 1
ATOM 822 C CA . ILE A 1 103 ? -2.978 1.031 -2.865 1.00 98.06 103 ILE A CA 1
ATOM 823 C C . ILE A 1 103 ? -3.978 2.077 -2.371 1.00 98.06 103 ILE A C 1
ATOM 825 O O . ILE A 1 103 ? -3.886 3.256 -2.709 1.00 98.06 103 ILE A O 1
ATOM 829 N N . LYS A 1 104 ? -4.945 1.659 -1.556 1.00 98.31 104 LYS A N 1
ATOM 830 C CA . LYS A 1 104 ? -5.831 2.582 -0.834 1.00 98.31 104 LYS A CA 1
ATOM 831 C C . LYS A 1 104 ? -5.319 2.721 0.585 1.00 98.31 104 LYS A C 1
ATOM 833 O O . LYS A 1 104 ? -5.211 1.715 1.286 1.00 98.31 104 LYS A O 1
ATOM 838 N N . VAL A 1 105 ? -5.046 3.948 1.001 1.00 98.31 105 VAL A N 1
ATOM 839 C CA . VAL A 1 105 ? -4.579 4.274 2.346 1.00 98.31 105 VAL A CA 1
ATOM 840 C C . VAL A 1 105 ? -5.560 5.226 3.014 1.00 98.31 105 VAL A C 1
ATOM 842 O O . VAL A 1 105 ? -6.006 6.189 2.400 1.00 98.31 105 VAL A O 1
ATOM 845 N N . ILE A 1 106 ? -5.901 4.938 4.266 1.00 98.50 106 ILE A N 1
ATOM 846 C CA . ILE A 1 106 ? -6.638 5.819 5.174 1.00 98.50 106 ILE A CA 1
ATOM 847 C C . ILE A 1 106 ? -5.649 6.312 6.225 1.00 98.50 106 ILE A C 1
ATOM 849 O O . ILE A 1 106 ? -4.869 5.508 6.736 1.00 98.50 106 ILE A O 1
ATOM 853 N N . GLY A 1 107 ? -5.691 7.596 6.562 1.00 97.75 107 GLY A N 1
ATOM 854 C CA . GLY A 1 107 ? -4.838 8.194 7.585 1.00 97.75 107 GLY A CA 1
ATOM 855 C C . GLY A 1 107 ? -4.966 9.712 7.635 1.00 97.75 107 GLY A C 1
ATOM 856 O O . GLY A 1 1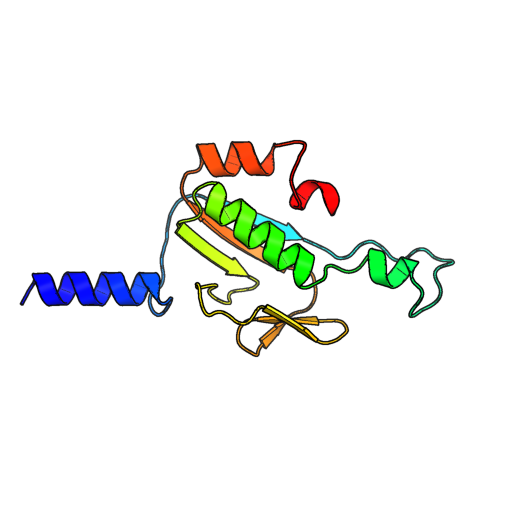07 ? -5.883 10.286 7.046 1.00 97.75 107 GLY A O 1
ATOM 857 N N . ASP A 1 108 ? -4.033 10.350 8.336 1.00 95.75 108 ASP A N 1
ATOM 858 C CA . ASP A 1 108 ? -3.927 11.809 8.432 1.00 95.75 108 ASP A CA 1
ATOM 859 C C . ASP A 1 108 ? -3.630 12.425 7.047 1.00 95.75 108 ASP A C 1
ATOM 861 O O . ASP A 1 108 ? -2.541 12.195 6.510 1.00 95.75 108 ASP A O 1
ATOM 865 N N . PRO A 1 109 ? -4.568 13.184 6.441 1.00 93.88 109 PRO A N 1
ATOM 866 C CA . PRO A 1 109 ? -4.399 13.688 5.083 1.00 93.88 109 PRO A CA 1
ATOM 867 C C . PRO A 1 109 ? -3.178 14.588 4.925 1.00 93.88 109 PRO A C 1
ATOM 869 O O . PRO A 1 109 ? -2.488 14.451 3.926 1.00 93.88 109 PRO A O 1
ATOM 872 N N . GLU A 1 110 ? -2.868 15.438 5.908 1.00 95.00 110 GLU A N 1
ATOM 873 C CA . GLU A 1 110 ? -1.750 16.388 5.811 1.00 95.00 110 GLU A CA 1
ATOM 874 C C . GLU A 1 110 ? -0.403 15.654 5.794 1.00 95.00 110 GLU A C 1
ATOM 876 O O . GLU A 1 110 ? 0.496 15.983 5.019 1.00 95.00 110 GLU A O 1
ATOM 881 N N . LYS A 1 111 ? -0.262 14.606 6.616 1.00 96.69 111 LYS A N 1
ATOM 882 C CA . LYS A 1 111 ? 0.962 13.790 6.647 1.00 96.69 111 LYS A CA 1
ATOM 883 C C . LYS A 1 111 ? 1.107 12.927 5.403 1.00 96.69 111 LYS A C 1
ATOM 885 O O . LYS A 1 111 ? 2.209 12.802 4.869 1.00 96.69 111 LYS A O 1
ATOM 890 N N . LEU A 1 112 ? 0.007 12.331 4.944 1.00 96.50 112 LEU A N 1
ATOM 891 C CA . LEU A 1 112 ? 0.007 11.533 3.723 1.00 96.50 112 LEU A CA 1
ATOM 892 C C . LEU A 1 112 ? 0.295 12.403 2.493 1.00 96.50 112 LEU A C 1
ATOM 894 O O . LEU A 1 112 ? 1.057 11.972 1.634 1.00 96.50 112 LEU A O 1
ATOM 898 N N . GLU A 1 113 ? -0.248 13.620 2.429 1.00 95.25 113 GLU A N 1
ATOM 899 C CA . GLU A 1 113 ? 0.042 14.594 1.373 1.00 95.25 113 GLU A CA 1
ATOM 900 C C . GLU A 1 113 ? 1.528 14.943 1.342 1.00 95.25 113 GLU A C 1
ATOM 902 O O . GLU A 1 113 ? 2.185 14.740 0.323 1.00 95.25 113 GLU A O 1
ATOM 907 N N . ALA A 1 114 ? 2.084 15.356 2.486 1.00 95.38 114 ALA A N 1
ATOM 908 C CA . ALA A 1 114 ? 3.500 15.687 2.607 1.00 95.38 114 ALA A CA 1
ATOM 909 C C . ALA A 1 114 ? 4.405 14.523 2.173 1.00 95.38 114 ALA A C 1
ATOM 911 O O . ALA A 1 114 ? 5.427 14.731 1.517 1.00 95.38 114 ALA A O 1
ATOM 912 N N . TYR A 1 115 ? 4.018 13.287 2.500 1.00 95.62 115 TYR A N 1
ATOM 913 C CA . TYR A 1 115 ? 4.712 12.099 2.026 1.00 95.62 115 TYR A CA 1
ATOM 914 C C . TYR A 1 115 ? 4.610 11.935 0.510 1.00 95.62 115 TYR A C 1
ATOM 916 O O . TYR A 1 115 ? 5.645 11.803 -0.131 1.00 95.62 115 TYR A O 1
ATOM 924 N N . VAL A 1 116 ? 3.405 11.950 -0.069 1.00 93.12 116 VAL A N 1
ATOM 925 C CA . VAL A 1 116 ? 3.183 11.744 -1.513 1.00 93.12 116 VAL A CA 1
ATOM 926 C C . VAL A 1 116 ? 3.894 12.813 -2.350 1.00 93.12 116 VAL A C 1
ATOM 928 O O . VAL A 1 116 ? 4.452 12.509 -3.411 1.00 93.12 116 VAL A O 1
ATOM 931 N N . GLU A 1 117 ? 3.904 14.055 -1.872 1.00 93.12 117 GLU A N 1
ATOM 932 C CA . GLU A 1 117 ? 4.536 15.183 -2.551 1.00 93.12 117 GLU A CA 1
ATOM 933 C C . GLU A 1 117 ? 6.054 15.237 -2.364 1.00 93.12 117 GLU A C 1
ATOM 935 O O . GLU A 1 117 ? 6.728 15.793 -3.230 1.00 93.12 117 GLU A O 1
ATOM 940 N N . SER A 1 118 ? 6.600 14.619 -1.310 1.00 93.44 118 SER A N 1
ATOM 941 C CA . SER A 1 118 ? 8.042 14.576 -1.041 1.00 93.44 118 SER A CA 1
ATOM 942 C C . SER A 1 118 ? 8.852 14.109 -2.254 1.00 93.44 118 SER A C 1
ATOM 944 O O . SER A 1 118 ? 8.471 13.183 -2.973 1.00 93.44 118 SER A O 1
ATOM 946 N N . GLU A 1 119 ? 10.016 14.730 -2.444 1.00 89.06 119 GLU A N 1
ATOM 947 C CA . GLU A 1 119 ? 10.998 14.354 -3.468 1.00 89.06 119 GLU A CA 1
ATOM 948 C C . GLU A 1 119 ? 11.844 13.138 -3.051 1.00 89.06 119 GLU A C 1
ATOM 950 O O . GLU A 1 119 ? 12.482 12.506 -3.888 1.00 89.06 119 GLU A O 1
ATOM 955 N N . PHE A 1 120 ? 11.830 12.783 -1.762 1.00 89.00 120 PHE A N 1
ATOM 956 C CA . PHE A 1 120 ? 12.574 11.653 -1.209 1.00 89.00 120 PHE A CA 1
ATOM 957 C C . PHE A 1 120 ? 11.604 10.626 -0.617 1.00 89.00 120 PH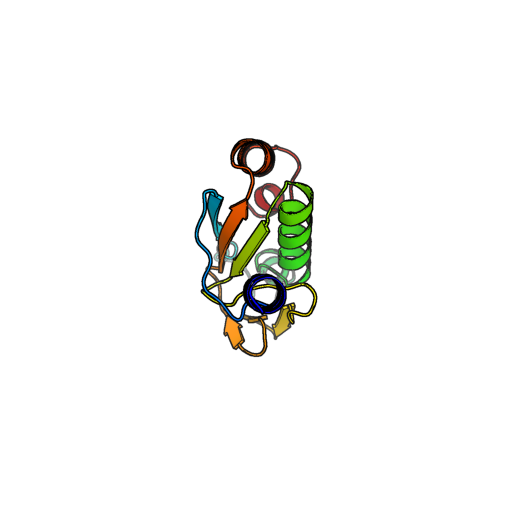E A C 1
ATOM 959 O O . PHE A 1 120 ? 11.329 10.640 0.583 1.00 89.00 120 PHE A O 1
ATOM 966 N N . ASN A 1 121 ? 11.064 9.752 -1.464 1.00 93.19 121 ASN A N 1
ATOM 967 C CA . ASN A 1 121 ? 10.265 8.595 -1.057 1.00 93.19 121 ASN A CA 1
ATOM 968 C C . ASN A 1 121 ? 10.354 7.472 -2.102 1.00 93.19 121 ASN A C 1
ATOM 970 O O . ASN A 1 121 ? 10.797 7.687 -3.236 1.00 93.19 121 ASN A O 1
ATOM 974 N N . GLN A 1 122 ? 9.897 6.274 -1.741 1.00 94.00 122 GLN A N 1
ATOM 975 C CA . GLN A 1 122 ? 9.898 5.148 -2.665 1.00 94.00 122 GLN A CA 1
ATOM 976 C C . GLN A 1 122 ? 8.917 5.353 -3.831 1.00 94.00 122 GLN A C 1
ATOM 978 O O . GLN A 1 122 ? 9.217 4.930 -4.941 1.00 94.00 122 GLN A O 1
ATOM 983 N N . LEU A 1 123 ? 7.787 6.045 -3.637 1.00 91.06 123 LEU A N 1
ATOM 984 C CA . LEU A 1 123 ? 6.824 6.310 -4.720 1.00 91.06 123 LEU A CA 1
ATOM 985 C C . LEU A 1 123 ? 7.437 7.097 -5.891 1.00 91.06 123 LEU A C 1
ATOM 987 O O . LEU A 1 123 ? 7.090 6.855 -7.042 1.00 91.06 123 LEU A O 1
ATOM 991 N N . ARG A 1 124 ? 8.338 8.042 -5.610 1.00 89.69 124 ARG A N 1
ATOM 992 C CA . ARG A 1 124 ? 9.066 8.842 -6.601 1.00 89.69 124 ARG A CA 1
ATOM 993 C C . ARG A 1 124 ? 10.201 8.053 -7.237 1.00 89.69 124 ARG A C 1
ATOM 995 O O . ARG A 1 124 ? 10.423 8.220 -8.428 1.00 89.69 124 ARG A O 1
ATOM 1002 N N . ASN A 1 125 ? 10.865 7.174 -6.483 1.00 86.62 125 ASN A N 1
ATOM 1003 C CA . ASN A 1 125 ? 11.918 6.301 -7.016 1.00 86.62 125 ASN A CA 1
ATOM 1004 C C . ASN A 1 125 ? 11.399 5.322 -8.081 1.00 86.62 125 ASN A C 1
ATOM 1006 O O . ASN A 1 125 ? 12.190 4.829 -8.879 1.00 86.62 125 ASN A O 1
ATOM 1010 N N . MET A 1 126 ? 10.093 5.037 -8.071 1.00 84.06 126 MET A N 1
ATOM 1011 C CA . MET A 1 126 ? 9.435 4.121 -9.007 1.00 84.06 126 MET A CA 1
ATOM 1012 C C . MET A 1 126 ? 8.763 4.829 -10.198 1.00 84.06 126 MET A C 1
ATOM 1014 O O . MET A 1 126 ? 8.104 4.159 -10.991 1.00 84.06 126 MET A O 1
ATOM 1018 N N . LYS A 1 127 ? 8.869 6.162 -10.316 1.00 69.06 127 LYS A N 1
ATOM 1019 C CA . LYS A 1 127 ? 8.332 6.926 -11.457 1.00 69.06 127 LYS A CA 1
ATOM 1020 C C . LYS A 1 127 ? 9.295 6.994 -12.638 1.00 69.06 127 LYS A C 1
ATOM 1022 O O . LYS A 1 127 ? 10.523 7.026 -12.413 1.00 69.06 127 LYS A O 1
#

Secondary structure (DSSP, 8-state):
-HHHHHHHHHHHHHHT-S----SEEEEEE-PPPPPTT--TT-HHHHHTSPPHHHHHHHHHHHHHTTEEEEEETTEEE-TT--EEEETTEEEETTEEEPSPEEEEEEE-HHHHHHHHH-SSSHHHHT-